Protein AF-A0A7J2SR96-F1 (afdb_monomer_lite)

Structure (mmCIF, N/CA/C/O backbone):
data_AF-A0A7J2SR96-F1
#
_entry.id   AF-A0A7J2SR96-F1
#
loop_
_atom_site.group_PDB
_atom_site.id
_atom_site.type_symbol
_atom_site.label_atom_id
_atom_site.label_alt_id
_atom_site.label_comp_id
_atom_site.label_asym_id
_atom_site.label_entity_id
_atom_site.label_seq_id
_atom_site.pdbx_PDB_ins_code
_atom_site.Cartn_x
_atom_site.Cartn_y
_atom_site.Cartn_z
_atom_site.occupancy
_atom_site.B_iso_or_equiv
_atom_site.auth_seq_id
_atom_site.auth_comp_id
_atom_site.auth_asym_id
_atom_site.auth_atom_id
_atom_site.pdbx_PDB_model_num
ATOM 1 N N . MET A 1 1 ? -12.556 9.011 -20.593 1.00 38.56 1 MET A N 1
ATOM 2 C CA . MET A 1 1 ? -12.865 8.147 -19.437 1.00 38.56 1 MET A CA 1
ATOM 3 C C . MET A 1 1 ? -11.538 7.627 -18.925 1.00 38.56 1 MET A C 1
ATOM 5 O O . MET A 1 1 ? -10.927 6.811 -19.603 1.00 38.56 1 MET A O 1
ATOM 9 N N . THR A 1 2 ? -11.031 8.181 -17.828 1.00 43.38 2 THR A N 1
ATOM 10 C CA . THR A 1 2 ? -9.834 7.638 -17.178 1.00 43.38 2 THR A CA 1
ATOM 11 C C . THR A 1 2 ? -10.302 6.437 -16.375 1.00 43.38 2 THR A C 1
ATOM 13 O O . THR A 1 2 ? -11.197 6.571 -15.547 1.00 43.38 2 THR A O 1
ATOM 16 N N . VAL A 1 3 ? -9.797 5.250 -16.698 1.00 50.34 3 VAL A N 1
ATOM 17 C CA . VAL A 1 3 ? -10.070 4.057 -15.897 1.00 50.34 3 VAL A CA 1
ATOM 18 C C . VAL A 1 3 ? -9.200 4.194 -14.653 1.00 50.34 3 VAL A C 1
ATOM 20 O O . VAL A 1 3 ? -7.986 4.010 -14.739 1.00 50.34 3 VAL A O 1
ATOM 23 N N . GLU A 1 4 ? -9.796 4.601 -13.534 1.00 59.75 4 GLU A N 1
ATOM 24 C CA . GLU A 1 4 ? -9.167 4.499 -12.216 1.00 59.75 4 GLU A CA 1
ATOM 25 C C . GLU A 1 4 ? -8.814 3.017 -12.017 1.00 59.75 4 GLU A C 1
ATOM 27 O O . GLU A 1 4 ? -9.684 2.145 -12.070 1.00 59.75 4 GLU A O 1
ATOM 32 N N . LYS A 1 5 ? -7.523 2.691 -11.911 1.00 70.88 5 LYS A N 1
ATOM 33 C CA . LYS A 1 5 ? -7.107 1.318 -11.617 1.00 70.88 5 LYS A CA 1
ATOM 34 C C . LYS A 1 5 ? -7.260 1.091 -10.120 1.00 70.88 5 LYS A C 1
ATOM 36 O O . LYS A 1 5 ? -6.407 1.515 -9.347 1.00 70.88 5 LYS A O 1
ATOM 41 N N . GLU A 1 6 ? -8.332 0.416 -9.731 1.00 85.62 6 GLU A N 1
ATOM 42 C CA . GLU A 1 6 ? -8.563 0.018 -8.344 1.00 85.62 6 GLU A CA 1
ATOM 43 C C . GLU A 1 6 ? -7.705 -1.203 -7.978 1.00 85.62 6 GLU A C 1
ATOM 45 O O . GLU A 1 6 ? -7.827 -2.281 -8.573 1.00 85.62 6 GLU A O 1
ATOM 50 N N . GLY A 1 7 ? -6.827 -1.024 -6.990 1.00 93.75 7 GLY A N 1
ATOM 51 C CA . GLY A 1 7 ? -6.175 -2.130 -6.294 1.00 93.75 7 GLY A CA 1
ATOM 52 C C . GLY A 1 7 ? -7.148 -2.844 -5.359 1.00 93.75 7 GLY A C 1
ATOM 53 O O . GLY A 1 7 ? -8.188 -2.298 -4.992 1.00 93.75 7 GLY A O 1
ATOM 54 N N . ARG A 1 8 ? -6.816 -4.063 -4.930 1.00 96.00 8 ARG A N 1
ATOM 55 C CA . ARG A 1 8 ? -7.618 -4.799 -3.945 1.00 96.00 8 ARG A CA 1
ATOM 56 C C . ARG A 1 8 ? -6.773 -5.149 -2.730 1.00 96.00 8 ARG A C 1
ATOM 58 O O . ARG A 1 8 ? -5.708 -5.741 -2.847 1.00 96.00 8 ARG A O 1
ATOM 65 N N . ILE A 1 9 ? -7.288 -4.822 -1.547 1.00 96.50 9 ILE A N 1
ATOM 66 C CA . ILE A 1 9 ? -6.651 -5.173 -0.276 1.00 96.50 9 ILE A CA 1
ATOM 67 C C . ILE A 1 9 ? -6.624 -6.699 -0.129 1.00 96.50 9 ILE A C 1
ATOM 69 O O . ILE A 1 9 ? -7.664 -7.359 -0.214 1.00 96.50 9 ILE A O 1
ATOM 73 N N . ILE A 1 10 ? -5.434 -7.248 0.112 1.00 97.56 10 ILE A N 1
ATOM 74 C CA . ILE A 1 10 ? -5.215 -8.679 0.366 1.00 97.56 10 ILE A CA 1
ATOM 75 C C . ILE A 1 10 ? -4.748 -8.952 1.799 1.00 97.56 10 ILE A C 1
ATOM 77 O O . ILE A 1 10 ? -4.940 -10.061 2.299 1.00 97.56 10 ILE A O 1
ATOM 81 N N . LYS A 1 11 ? -4.169 -7.955 2.482 1.00 97.19 11 LYS A N 1
ATOM 82 C CA . LYS A 1 11 ? -3.726 -8.074 3.875 1.00 97.19 11 LYS A CA 1
ATOM 83 C C . LYS A 1 11 ? -3.716 -6.724 4.585 1.00 97.19 11 LYS A C 1
ATOM 85 O O . LYS A 1 11 ? -3.327 -5.720 4.000 1.00 97.19 11 LYS A O 1
ATOM 90 N N . ILE A 1 12 ? -4.078 -6.735 5.867 1.00 95.81 12 ILE A N 1
ATOM 91 C CA . ILE A 1 12 ? -3.994 -5.585 6.775 1.00 95.81 12 ILE A CA 1
ATOM 92 C C . ILE A 1 12 ? -3.141 -5.993 7.981 1.00 95.81 12 ILE A C 1
ATOM 94 O O . ILE A 1 12 ? -3.299 -7.087 8.528 1.00 95.81 12 ILE A O 1
ATOM 98 N N . SER A 1 13 ? -2.182 -5.160 8.373 1.00 94.44 13 SER A N 1
ATOM 99 C CA . SER A 1 13 ? -1.268 -5.389 9.497 1.00 94.44 13 SER A CA 1
ATOM 100 C C . SER A 1 13 ? -0.968 -4.064 10.200 1.00 94.44 13 SER A C 1
ATOM 102 O O . SER A 1 13 ? 0.065 -3.437 9.968 1.00 94.44 13 SER A O 1
ATOM 104 N N . GLY A 1 14 ? -1.900 -3.628 11.053 1.00 91.00 14 GLY A N 1
ATOM 105 C CA . GLY A 1 14 ? -1.855 -2.294 11.653 1.00 91.00 14 GLY A CA 1
ATOM 106 C C . GLY A 1 14 ? -1.903 -1.220 10.558 1.00 91.00 14 GLY A C 1
ATOM 107 O O . GLY A 1 14 ? -2.751 -1.328 9.673 1.00 91.00 14 GLY A O 1
ATOM 108 N N . PRO A 1 15 ? -0.981 -0.242 10.549 1.00 93.62 15 PRO A N 1
ATOM 109 C CA . PRO A 1 15 ? -0.979 0.815 9.543 1.00 93.62 15 PRO A CA 1
ATOM 110 C C . PRO A 1 15 ? -0.343 0.377 8.210 1.00 93.62 15 PRO A C 1
ATOM 112 O O . PRO A 1 15 ? -0.173 1.195 7.314 1.00 93.62 15 PRO A O 1
ATOM 115 N N . VAL A 1 16 ? 0.046 -0.896 8.064 1.00 96.50 16 VAL A N 1
ATOM 116 C CA . VAL A 1 16 ? 0.621 -1.443 6.829 1.00 96.50 16 VAL A CA 1
ATOM 117 C C . VAL A 1 16 ? -0.410 -2.317 6.124 1.00 96.50 16 VAL A C 1
ATOM 119 O O . VAL A 1 16 ? -0.945 -3.262 6.707 1.00 96.50 16 VAL A O 1
ATOM 122 N N . ILE A 1 17 ? -0.654 -2.038 4.848 1.00 96.94 17 ILE A N 1
ATOM 123 C CA . ILE A 1 17 ? -1.596 -2.759 3.991 1.00 96.94 17 ILE A CA 1
ATOM 124 C C . ILE A 1 17 ? -0.857 -3.347 2.791 1.00 96.94 17 ILE A C 1
ATOM 126 O O . ILE A 1 17 ? 0.023 -2.711 2.222 1.00 96.94 17 ILE A O 1
ATOM 130 N N . GLU A 1 18 ? -1.215 -4.564 2.389 1.00 97.50 18 GLU A N 1
ATOM 131 C CA . GLU A 1 18 ? -0.814 -5.124 1.097 1.00 97.50 18 GLU A CA 1
ATOM 132 C C . GLU A 1 18 ? -2.023 -5.140 0.162 1.00 97.50 18 GLU A C 1
ATOM 134 O O . GLU A 1 18 ? -3.101 -5.622 0.534 1.00 97.50 18 GLU A O 1
ATOM 139 N N . ALA A 1 19 ? -1.839 -4.619 -1.049 1.00 97.56 19 ALA A N 1
ATOM 140 C CA . ALA A 1 19 ? -2.856 -4.583 -2.092 1.00 97.56 19 ALA A CA 1
ATOM 141 C C . ALA A 1 19 ? -2.334 -5.224 -3.384 1.00 97.56 19 ALA A C 1
ATOM 143 O O . ALA A 1 19 ? -1.222 -4.915 -3.812 1.00 97.56 19 ALA A O 1
ATOM 144 N N . ASP A 1 20 ? -3.128 -6.102 -4.000 1.00 96.62 20 ASP A N 1
ATOM 145 C CA . ASP A 1 20 ? -2.864 -6.667 -5.326 1.00 96.62 20 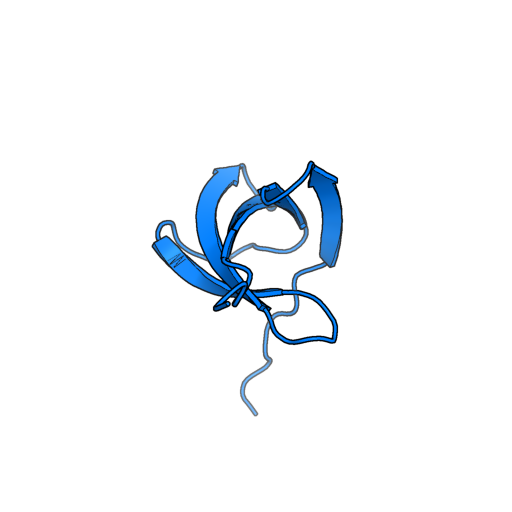ASP A CA 1
ATOM 146 C C . ASP A 1 20 ? -3.464 -5.789 -6.442 1.00 96.62 20 ASP A C 1
ATOM 148 O O . ASP A 1 20 ? -4.143 -4.791 -6.181 1.00 96.62 20 ASP A O 1
ATOM 152 N N . ARG A 1 21 ? -3.182 -6.139 -7.706 1.00 95.56 21 ARG A N 1
ATOM 153 C CA . ARG A 1 21 ? -3.597 -5.386 -8.911 1.00 95.56 21 ARG A CA 1
ATOM 154 C C . ARG A 1 21 ? -3.020 -3.970 -8.994 1.00 95.56 21 ARG A C 1
ATOM 156 O O . ARG A 1 21 ? -3.525 -3.127 -9.730 1.00 95.56 21 ARG A O 1
ATOM 163 N N . MET A 1 22 ? -1.886 -3.732 -8.343 1.00 94.75 22 MET A N 1
ATOM 164 C CA . MET A 1 22 ? -1.219 -2.426 -8.282 1.00 94.75 22 MET A CA 1
ATOM 165 C C . MET A 1 22 ? -0.257 -2.184 -9.456 1.00 94.75 22 MET A C 1
ATOM 167 O O . MET A 1 22 ? 0.629 -1.329 -9.403 1.00 94.75 22 MET A O 1
ATOM 171 N N . ARG A 1 23 ? -0.409 -2.927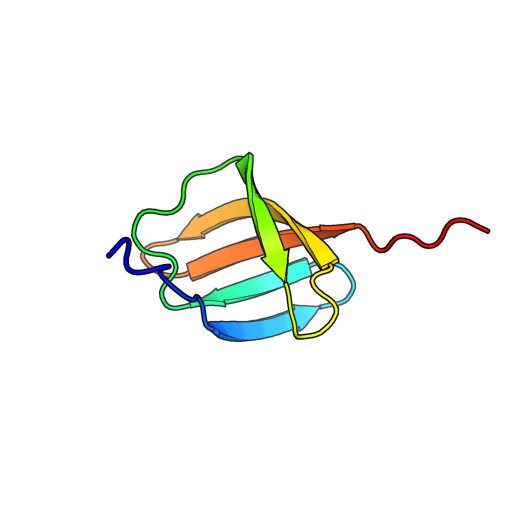 -10.559 1.00 91.38 23 ARG A N 1
ATOM 172 C CA . ARG A 1 23 ? 0.481 -2.821 -11.718 1.00 91.38 23 ARG A CA 1
ATOM 173 C C . ARG A 1 23 ? 0.368 -1.449 -12.385 1.00 91.38 23 ARG A C 1
ATOM 175 O O . ARG A 1 23 ? -0.650 -1.113 -13.005 1.00 91.38 23 ARG A O 1
ATOM 182 N N . GLY A 1 24 ? 1.476 -0.714 -12.356 1.00 90.44 24 GLY A N 1
ATOM 183 C CA . GLY A 1 24 ? 1.589 0.651 -12.873 1.00 90.44 24 GLY A CA 1
ATOM 184 C C . GLY A 1 24 ? 1.638 1.718 -11.781 1.00 90.44 24 GLY A C 1
ATOM 185 O O . GLY A 1 24 ? 1.934 2.864 -12.109 1.00 90.44 24 GLY A O 1
ATOM 186 N N . ALA A 1 25 ? 1.405 1.340 -10.521 1.00 93.00 25 ALA A N 1
ATOM 187 C CA . ALA A 1 25 ? 1.719 2.184 -9.382 1.00 93.00 25 ALA A CA 1
ATOM 188 C C . ALA A 1 25 ? 3.238 2.333 -9.226 1.00 93.00 25 ALA A C 1
ATOM 190 O O . ALA A 1 25 ? 4.018 1.489 -9.688 1.00 93.00 25 ALA A O 1
ATOM 191 N N . LYS A 1 26 ? 3.661 3.417 -8.586 1.00 94.50 26 LYS A N 1
ATOM 192 C CA . LYS A 1 26 ? 5.061 3.751 -8.345 1.00 94.50 26 LYS A CA 1
ATOM 193 C C . LYS A 1 26 ? 5.334 3.825 -6.851 1.00 94.50 26 LYS A C 1
ATOM 195 O O . LYS A 1 26 ? 4.456 4.096 -6.039 1.00 94.50 26 LYS A O 1
ATOM 200 N N . MET A 1 27 ? 6.592 3.576 -6.502 1.00 96.38 27 MET A N 1
ATOM 201 C CA . MET A 1 27 ? 7.093 3.897 -5.169 1.00 96.38 27 MET A CA 1
ATOM 202 C C . MET A 1 27 ? 6.807 5.367 -4.861 1.00 96.38 27 MET A C 1
ATOM 204 O O . MET A 1 27 ? 7.004 6.212 -5.737 1.00 96.38 27 MET A O 1
ATOM 208 N N . TYR A 1 28 ? 6.385 5.641 -3.627 1.00 95.81 28 TYR A N 1
ATOM 209 C CA . TYR A 1 28 ? 6.021 6.968 -3.123 1.00 95.81 28 TYR A CA 1
ATOM 210 C C . TYR A 1 28 ? 4.744 7.575 -3.729 1.00 95.81 28 TYR A C 1
ATOM 212 O O . TYR A 1 28 ? 4.440 8.738 -3.467 1.00 95.81 28 TYR A O 1
ATOM 220 N N . ASP A 1 29 ? 3.968 6.818 -4.518 1.00 95.06 29 ASP A N 1
ATOM 221 C CA . ASP A 1 29 ? 2.627 7.266 -4.899 1.00 95.06 29 ASP A CA 1
ATOM 222 C C . ASP A 1 29 ? 1.750 7.379 -3.645 1.00 95.06 29 ASP A C 1
ATOM 224 O O . ASP A 1 29 ? 1.703 6.470 -2.807 1.00 95.06 29 ASP A O 1
ATOM 228 N N . VAL A 1 30 ? 1.020 8.491 -3.557 1.00 94.88 30 VAL A N 1
ATOM 229 C CA . VAL A 1 30 ? -0.022 8.693 -2.551 1.00 94.88 30 VAL A CA 1
ATOM 230 C C . VAL A 1 30 ? -1.314 8.067 -3.059 1.00 94.88 30 VAL A C 1
ATOM 232 O O . VAL A 1 30 ? -1.765 8.356 -4.169 1.00 94.88 30 VAL A O 1
ATOM 235 N N . VAL A 1 31 ? -1.919 7.216 -2.239 1.00 94.12 31 VAL A N 1
ATOM 236 C CA . VAL A 1 31 ? -3.118 6.442 -2.569 1.00 94.12 31 VAL A CA 1
ATOM 237 C C . VAL A 1 31 ? -4.210 6.652 -1.525 1.00 94.12 31 VAL A C 1
ATOM 239 O O . VAL A 1 31 ? -3.940 7.033 -0.386 1.00 94.12 31 VAL A O 1
ATOM 242 N N . ARG A 1 32 ? -5.458 6.389 -1.922 1.00 94.25 32 ARG A N 1
ATOM 243 C CA . ARG A 1 32 ? -6.599 6.289 -1.006 1.00 94.25 32 ARG A CA 1
ATOM 244 C C . ARG A 1 32 ? -6.867 4.825 -0.703 1.00 94.25 3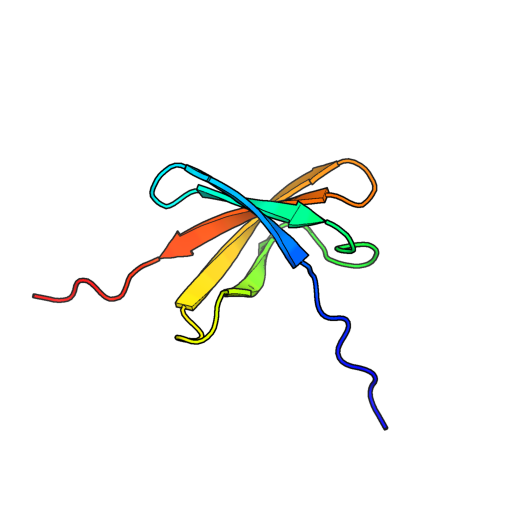2 ARG A C 1
ATOM 246 O O . ARG A 1 32 ? -6.844 4.002 -1.616 1.00 94.25 32 ARG A O 1
ATOM 253 N N . VAL A 1 33 ? -7.099 4.505 0.564 1.00 93.56 33 VAL A N 1
ATOM 254 C CA . VAL A 1 33 ? -7.234 3.125 1.028 1.00 93.56 33 VAL A CA 1
ATOM 255 C C . VAL A 1 33 ? -8.545 2.927 1.777 1.00 93.56 33 VAL A C 1
ATOM 257 O O . VAL A 1 33 ? -8.863 3.673 2.701 1.00 93.56 33 VAL A O 1
ATOM 260 N N . GLY A 1 34 ? -9.277 1.883 1.384 1.00 91.25 34 GLY A N 1
ATOM 261 C CA . GLY A 1 34 ? -10.554 1.507 1.988 1.00 91.25 34 GLY A CA 1
ATOM 262 C C . GLY A 1 34 ? -11.694 2.489 1.701 1.00 91.25 34 GLY A C 1
ATOM 263 O O . GLY A 1 34 ? -11.517 3.505 1.028 1.00 91.25 34 GLY A O 1
ATOM 264 N N . ASP A 1 35 ? -12.873 2.179 2.240 1.00 90.31 35 ASP A N 1
ATOM 265 C CA . ASP A 1 35 ? -14.096 2.969 2.031 1.00 90.31 35 ASP A CA 1
ATOM 266 C C . ASP A 1 35 ? -14.014 4.363 2.679 1.00 90.31 35 ASP A C 1
ATOM 268 O O . ASP A 1 35 ? -14.599 5.333 2.194 1.00 90.31 35 ASP A O 1
ATOM 272 N N . GLU A 1 36 ? -13.223 4.483 3.746 1.00 89.12 36 GLU A N 1
ATOM 273 C CA . GLU A 1 36 ? -12.969 5.739 4.460 1.00 89.12 36 GLU A CA 1
ATOM 274 C C . GLU A 1 36 ? -11.975 6.658 3.731 1.00 89.12 36 GLU A C 1
ATOM 276 O O . GLU A 1 36 ? -11.741 7.783 4.165 1.00 89.12 36 GLU A O 1
ATOM 281 N N . ASN A 1 37 ? -11.421 6.224 2.590 1.00 90.62 37 ASN A N 1
ATOM 282 C CA . ASN A 1 37 ? -10.482 7.002 1.778 1.00 90.62 37 ASN A CA 1
ATOM 283 C C . ASN A 1 37 ? -9.243 7.485 2.551 1.00 90.62 37 ASN A C 1
ATOM 285 O O . ASN A 1 37 ? -8.726 8.576 2.272 1.00 90.62 37 ASN A O 1
ATOM 289 N N . LEU A 1 38 ? -8.754 6.653 3.477 1.00 92.19 38 LEU A N 1
ATOM 290 C CA . LEU A 1 38 ? -7.557 6.927 4.266 1.00 92.19 38 LEU A CA 1
ATOM 291 C C . LEU A 1 38 ? -6.369 7.198 3.343 1.00 92.19 38 LEU A C 1
ATOM 293 O O . LEU A 1 38 ? -6.213 6.548 2.307 1.00 92.19 38 LEU A O 1
ATOM 297 N 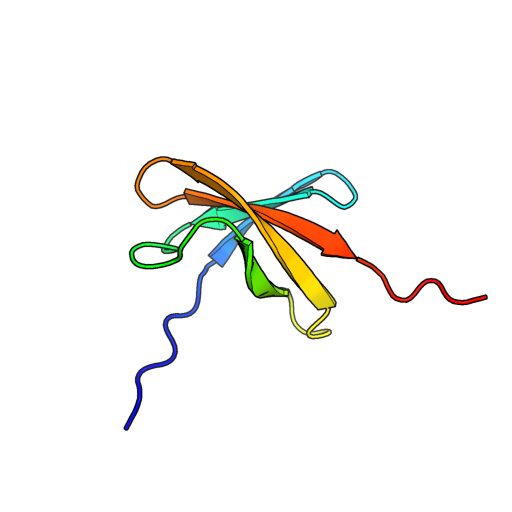N . ILE A 1 39 ? -5.526 8.155 3.717 1.00 94.44 39 ILE A N 1
ATOM 298 C CA . ILE A 1 39 ? -4.340 8.501 2.936 1.00 94.44 39 ILE A CA 1
ATOM 299 C C . ILE A 1 39 ? -3.227 7.503 3.244 1.00 94.44 39 ILE A C 1
ATOM 301 O O . ILE A 1 39 ? -2.900 7.256 4.403 1.00 94.44 39 ILE A O 1
ATOM 305 N N . GLY A 1 40 ? -2.608 6.955 2.202 1.00 95.25 40 GLY A N 1
ATOM 306 C CA . GLY A 1 40 ? -1.431 6.107 2.336 1.00 95.25 40 GLY A CA 1
ATOM 307 C C . GLY A 1 40 ? -0.363 6.386 1.289 1.00 95.25 40 GLY A C 1
ATOM 308 O O . GLY A 1 40 ? -0.613 7.047 0.285 1.00 95.25 40 GLY A O 1
ATOM 309 N N . GLU A 1 41 ? 0.830 5.859 1.528 1.00 97.19 41 GLU A N 1
ATOM 310 C CA . GLU A 1 41 ? 1.991 5.950 0.645 1.00 97.19 41 GLU A CA 1
ATOM 311 C C . GLU A 1 41 ? 2.488 4.547 0.279 1.00 97.19 41 GLU A C 1
ATOM 313 O O . GLU A 1 41 ? 2.614 3.669 1.139 1.00 97.19 41 GLU A O 1
ATOM 318 N N . ILE A 1 42 ? 2.801 4.322 -0.998 1.00 97.19 42 ILE A N 1
ATOM 319 C CA . ILE A 1 42 ? 3.432 3.076 -1.445 1.00 97.19 42 ILE A CA 1
ATOM 320 C C . ILE A 1 42 ? 4.902 3.047 -1.010 1.00 97.19 42 ILE A C 1
ATOM 322 O O . ILE A 1 42 ? 5.748 3.746 -1.568 1.00 97.19 42 ILE A O 1
ATOM 326 N N . ILE A 1 43 ? 5.218 2.161 -0.065 1.00 97.81 43 ILE A N 1
ATOM 327 C CA . ILE A 1 43 ? 6.562 1.994 0.516 1.00 97.81 43 ILE A CA 1
ATOM 328 C C . ILE A 1 43 ? 7.303 0.749 0.006 1.00 97.81 43 ILE A C 1
ATOM 330 O O . ILE A 1 43 ? 8.478 0.546 0.320 1.00 97.81 43 ILE A O 1
ATOM 334 N N . ARG A 1 44 ? 6.630 -0.116 -0.761 1.00 97.81 44 ARG A N 1
ATOM 335 C CA . ARG A 1 44 ? 7.239 -1.252 -1.470 1.00 97.81 44 ARG A CA 1
ATOM 336 C C . ARG A 1 44 ? 6.372 -1.662 -2.655 1.00 97.81 44 ARG A C 1
ATOM 338 O O . ARG A 1 44 ? 5.149 -1.655 -2.555 1.00 97.81 44 ARG A O 1
ATOM 345 N N . LEU A 1 45 ? 7.014 -2.109 -3.730 1.00 96.56 45 LEU A N 1
ATOM 346 C CA . LEU A 1 45 ? 6.372 -2.777 -4.860 1.00 96.56 45 LEU A CA 1
ATOM 347 C C . LEU A 1 45 ? 7.029 -4.134 -5.105 1.00 96.56 45 LEU A C 1
ATOM 349 O O . LEU A 1 45 ? 8.256 -4.237 -5.126 1.00 96.56 45 LEU A O 1
ATOM 353 N N . ASN A 1 46 ? 6.212 -5.160 -5.311 1.00 94.44 46 ASN A N 1
ATOM 354 C CA . ASN A 1 46 ? 6.639 -6.478 -5.755 1.00 94.44 46 ASN A CA 1
ATOM 355 C C . ASN A 1 46 ? 5.664 -6.989 -6.820 1.00 94.44 46 ASN A C 1
ATOM 357 O O . ASN A 1 46 ? 4.535 -7.345 -6.497 1.00 94.44 46 ASN A O 1
ATOM 361 N N . GLU A 1 47 ? 6.106 -7.009 -8.078 1.00 89.31 47 GLU A N 1
ATOM 362 C CA . GLU A 1 47 ? 5.295 -7.381 -9.244 1.00 89.31 47 GLU A CA 1
ATOM 363 C C . GLU A 1 47 ? 3.956 -6.621 -9.313 1.00 89.31 47 GLU A C 1
ATOM 365 O O . GLU A 1 47 ? 3.915 -5.476 -9.765 1.00 89.31 47 GLU A O 1
ATOM 370 N N . GLU A 1 48 ? 2.864 -7.250 -8.877 1.00 93.62 48 GLU A N 1
ATOM 371 C CA . GLU A 1 48 ? 1.510 -6.684 -8.880 1.00 93.62 48 GLU A CA 1
ATOM 372 C C . GLU A 1 48 ? 1.009 -6.295 -7.481 1.00 93.62 48 GLU A C 1
ATOM 374 O O . GLU A 1 48 ? -0.124 -5.828 -7.347 1.00 93.62 48 GLU A O 1
ATOM 379 N N . VAL A 1 49 ? 1.842 -6.469 -6.453 1.00 96.81 49 VAL A N 1
ATOM 380 C CA . VAL A 1 49 ? 1.530 -6.176 -5.053 1.00 96.81 49 VAL A CA 1
ATOM 381 C C . VAL A 1 49 ? 2.238 -4.900 -4.608 1.00 96.81 49 VAL A C 1
ATOM 383 O O . VAL A 1 49 ? 3.453 -4.759 -4.765 1.00 96.81 49 VAL A O 1
ATOM 386 N N . ALA A 1 50 ? 1.489 -3.983 -4.001 1.00 97.94 50 ALA A N 1
ATOM 387 C CA . ALA A 1 50 ? 2.034 -2.835 -3.287 1.00 97.94 50 ALA A CA 1
ATOM 388 C C . ALA A 1 50 ? 1.907 -3.037 -1.777 1.00 97.94 50 ALA A C 1
ATOM 390 O O . ALA A 1 50 ? 0.868 -3.485 -1.292 1.00 97.94 50 ALA A O 1
ATOM 391 N N . THR A 1 51 ? 2.944 -2.658 -1.034 1.00 98.06 51 THR A N 1
ATOM 392 C CA . THR A 1 51 ? 2.846 -2.414 0.406 1.00 98.06 51 THR A CA 1
ATOM 393 C C . THR A 1 51 ? 2.623 -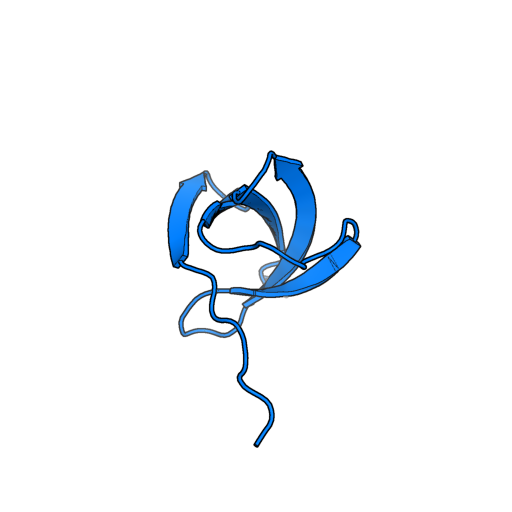0.924 0.620 1.00 98.06 51 THR A C 1
ATOM 395 O O . THR A 1 51 ? 3.417 -0.102 0.157 1.00 98.06 51 THR A O 1
ATOM 398 N N . ILE A 1 52 ? 1.551 -0.590 1.324 1.00 97.75 52 ILE A N 1
ATOM 399 C CA . ILE A 1 52 ? 1.070 0.765 1.557 1.00 97.75 52 ILE A CA 1
ATOM 400 C C . ILE A 1 52 ? 1.149 1.043 3.056 1.00 97.75 52 ILE A C 1
ATOM 402 O O . ILE A 1 52 ? 0.605 0.283 3.856 1.00 97.75 52 ILE A O 1
ATOM 406 N N . GLN A 1 53 ? 1.819 2.125 3.433 1.00 97.50 53 GLN A N 1
ATOM 407 C CA . GLN A 1 53 ? 1.755 2.676 4.782 1.00 97.50 53 GLN A CA 1
ATOM 408 C C . GLN A 1 53 ? 0.598 3.670 4.826 1.00 97.50 53 GLN A C 1
ATOM 410 O O . GLN A 1 53 ? 0.603 4.643 4.080 1.00 97.50 53 GLN A O 1
ATOM 415 N N . VAL A 1 54 ? -0.387 3.431 5.680 1.00 95.31 54 VAL A N 1
ATOM 416 C CA . VAL A 1 54 ? -1.535 4.316 5.879 1.00 95.31 54 VAL A CA 1
ATOM 417 C C . VAL A 1 54 ? -1.254 5.253 7.047 1.00 95.31 54 VAL A C 1
ATOM 419 O O . VAL A 1 54 ? -0.699 4.847 8.072 1.00 95.31 54 VAL A O 1
ATOM 422 N N . TYR A 1 55 ? -1.643 6.510 6.880 1.00 85.00 55 TYR A N 1
ATOM 423 C CA . TYR A 1 55 ? -1.731 7.490 7.947 1.00 85.00 55 TYR A CA 1
ATOM 424 C C . TYR A 1 55 ? -3.203 7.596 8.338 1.00 85.00 55 TYR A C 1
ATOM 426 O O . TYR A 1 55 ? -4.032 8.032 7.540 1.00 85.00 55 TYR A O 1
ATOM 434 N N . GLU A 1 56 ? -3.550 7.173 9.548 1.00 74.25 56 GLU A N 1
ATOM 435 C CA . GLU A 1 56 ? -4.846 7.537 10.114 1.00 74.25 56 GLU A CA 1
ATOM 436 C C . GLU A 1 56 ? -4.767 9.000 10.567 1.00 74.25 56 GLU A C 1
ATOM 438 O O . GLU A 1 56 ? -3.794 9.399 11.215 1.00 74.25 56 GLU A O 1
ATOM 443 N N . GLU A 1 57 ? -5.785 9.809 10.258 1.00 63.59 57 GLU A N 1
ATOM 444 C CA . GLU A 1 57 ? -5.993 11.092 10.938 1.00 63.59 57 GLU A CA 1
ATOM 445 C C . GLU A 1 57 ? -6.439 10.815 12.383 1.00 63.59 57 GLU A C 1
ATOM 447 O O . GLU A 1 57 ? -7.553 11.124 12.791 1.00 63.59 57 GLU A O 1
ATOM 452 N N . THR A 1 58 ? -5.573 10.230 13.211 1.00 46.41 58 THR A N 1
ATOM 453 C CA . THR A 1 58 ? -5.750 10.280 14.665 1.00 46.41 58 THR A CA 1
ATOM 454 C C . THR A 1 58 ? -5.186 11.601 15.168 1.00 46.41 58 THR A C 1
ATOM 456 O O . THR A 1 58 ? -4.243 11.634 15.959 1.00 46.41 58 THR A O 1
ATOM 459 N N . SER A 1 59 ? -5.738 12.707 14.672 1.00 46.91 59 SER A N 1
ATOM 460 C CA . SER A 1 59 ? -5.633 13.988 15.357 1.00 46.91 59 SER A CA 1
ATOM 461 C C . SER A 1 59 ? -6.697 14.011 16.447 1.00 46.91 59 SER A C 1
ATOM 463 O O . SER A 1 59 ? -7.832 14.433 16.236 1.00 46.91 59 SER A O 1
ATOM 465 N N . GLY A 1 60 ? -6.309 13.491 17.611 1.00 41.31 60 GLY A N 1
ATOM 466 C CA . GLY A 1 60 ? -6.580 14.222 18.845 1.00 41.31 60 GLY A CA 1
ATOM 467 C C . GLY A 1 60 ? -5.689 15.456 18.906 1.00 41.31 60 GLY A C 1
ATOM 468 O O . GLY A 1 60 ? -4.558 15.383 18.369 1.00 41.31 60 GLY A O 1
#

Sequence (60 aa):
MTVEKEGRIIKISGPVIEADRMRGAKMYDVVRVGDENLIGEIIRLNEEVATIQVYEETSG

Secondary structure (DSSP, 8-state):
-------EEEEEETTEEEEE--BTB-TT-EEEETTTTEEEEEEEEETTEEEEEEE-----

pLDDT: mean 87.69, std 1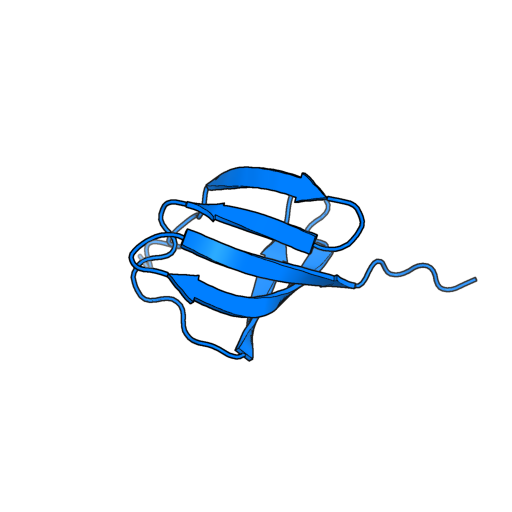6.29, range [38.56, 98.06]

Foldseek 3Di:
DDPPQDWAWPDDDPQKTKTFQQPPDDFQDWFQDDPVRFIWGFHDDDHRMTIIGTDDPPPD

Radius of gyration: 11.33 Å; chains: 1; bounding box: 21×23×38 Å